Protein AF-A0A8T7GPK4-F1 (afdb_monomer_lite)

Sequence (75 aa):
MKPSKREVKAFLLFLEEAERYKPFQVAKRRVYSRYNLLGTRFDRVTTSIVYKLYRLAGILDHVLRERFNVEPGRL

Foldseek 3Di:
DDDDPLLVVLLVQLVVVCVVDPPSVVSNVVSCVVSVNPPHPSSVVSVVVVVVCVVCVVVVQVVCCVPPVDRDDDD

pLDDT: mean 92.72, std 8.7, range [51.12, 97.88]

Radius of gyration: 13.26 Å; chains: 1; bounding box: 25×26×38 Å

Structure (mmCIF, N/CA/C/O backbone):
data_AF-A0A8T7GPK4-F1
#
_entry.id   AF-A0A8T7GPK4-F1
#
loop_
_atom_site.group_PDB
_atom_site.id
_atom_site.type_symbol
_atom_site.label_atom_id
_atom_site.label_alt_id
_atom_site.label_comp_id
_atom_site.label_asym_id
_atom_site.label_entity_id
_atom_site.label_seq_id
_atom_site.pdbx_PDB_ins_code
_atom_site.Cartn_x
_atom_site.Cartn_y
_atom_site.Cartn_z
_atom_site.occupancy
_atom_site.B_iso_or_equiv
_atom_site.auth_seq_id
_atom_site.auth_comp_id
_atom_site.auth_asym_id
_atom_site.auth_atom_id
_atom_site.pdbx_PDB_model_num
ATOM 1 N N . MET A 1 1 ? -2.247 -15.624 7.995 1.00 71.12 1 MET A N 1
ATOM 2 C CA . MET A 1 1 ? -3.320 -14.665 8.347 1.00 71.12 1 MET A CA 1
ATOM 3 C C . MET A 1 1 ? -4.097 -14.382 7.078 1.00 71.12 1 MET A C 1
ATOM 5 O O . MET A 1 1 ? -3.466 -14.005 6.100 1.00 71.12 1 MET A O 1
ATOM 9 N N . LYS A 1 2 ? -5.412 -14.611 7.068 1.00 88.38 2 LYS A N 1
ATOM 10 C CA . LYS A 1 2 ? -6.261 -14.287 5.917 1.00 88.38 2 LYS A CA 1
ATOM 11 C C . LYS A 1 2 ? -6.801 -12.864 6.111 1.00 88.38 2 LYS A C 1
ATOM 13 O O . LYS A 1 2 ? -7.501 -12.662 7.099 1.00 88.38 2 LYS A O 1
ATOM 18 N N . PRO A 1 3 ? -6.451 -11.886 5.256 1.00 91.25 3 PRO A N 1
ATOM 19 C CA . PRO A 1 3 ? -6.944 -10.525 5.415 1.00 91.25 3 PRO A CA 1
ATOM 20 C C . PRO A 1 3 ? -8.441 -10.452 5.101 1.00 91.25 3 PRO A C 1
ATOM 22 O O . PRO A 1 3 ? -8.946 -11.121 4.197 1.00 91.25 3 PRO A O 1
ATOM 25 N N . SER A 1 4 ? -9.155 -9.631 5.860 1.00 95.94 4 SER A N 1
ATOM 26 C CA . SER A 1 4 ? -10.551 -9.287 5.606 1.00 95.94 4 SER A CA 1
ATOM 27 C C . SER A 1 4 ? -10.689 -8.428 4.344 1.00 95.94 4 SER A C 1
ATOM 29 O O . SER A 1 4 ? -9.753 -7.748 3.921 1.00 95.94 4 SER A O 1
ATOM 31 N N . LYS A 1 5 ? -11.898 -8.377 3.765 1.00 96.69 5 LYS A N 1
ATOM 32 C CA . LYS A 1 5 ? -12.196 -7.483 2.628 1.00 96.69 5 LYS A CA 1
ATOM 33 C C . LYS A 1 5 ? -11.864 -6.016 2.945 1.00 96.69 5 LYS A C 1
ATOM 35 O O . LYS A 1 5 ? -11.374 -5.295 2.081 1.00 96.69 5 LYS A O 1
ATOM 40 N N . ARG A 1 6 ? -12.096 -5.590 4.195 1.00 96.44 6 ARG A N 1
ATOM 41 C CA . ARG A 1 6 ? -11.787 -4.237 4.684 1.00 96.44 6 ARG A CA 1
ATOM 42 C C . ARG A 1 6 ? -10.286 -3.952 4.652 1.00 96.44 6 ARG A C 1
ATOM 44 O O . ARG A 1 6 ? -9.882 -2.894 4.189 1.00 96.44 6 ARG A O 1
ATOM 51 N N . GLU A 1 7 ? -9.478 -4.893 5.129 1.00 97.12 7 GLU A N 1
ATOM 52 C CA . GLU A 1 7 ? -8.017 -4.776 5.143 1.00 97.12 7 GLU A CA 1
ATOM 53 C C . GLU A 1 7 ? -7.431 -4.752 3.730 1.00 97.12 7 GLU A C 1
ATOM 55 O O . GLU A 1 7 ? -6.599 -3.899 3.430 1.00 97.12 7 GLU A O 1
ATOM 60 N N . VAL A 1 8 ? -7.915 -5.619 2.834 1.00 97.00 8 VAL A N 1
ATOM 61 C CA . VAL A 1 8 ? -7.493 -5.612 1.423 1.00 97.00 8 VAL A CA 1
ATOM 62 C C . VAL A 1 8 ? -7.826 -4.273 0.762 1.00 97.00 8 VAL A C 1
ATOM 64 O O . VAL A 1 8 ? -6.964 -3.675 0.124 1.00 97.00 8 VAL A O 1
ATOM 67 N N . LYS A 1 9 ? -9.045 -3.754 0.967 1.00 97.75 9 LYS A N 1
ATOM 68 C CA . LYS A 1 9 ? -9.446 -2.438 0.449 1.00 97.75 9 LYS A CA 1
ATOM 69 C C . LYS A 1 9 ? -8.553 -1.314 0.983 1.00 97.75 9 LYS A C 1
ATOM 71 O O . LYS A 1 9 ? -8.132 -0.458 0.212 1.00 97.75 9 LYS A O 1
ATOM 76 N N . ALA A 1 10 ? -8.251 -1.321 2.281 1.00 97.81 10 ALA A N 1
ATOM 77 C CA . ALA A 1 10 ? -7.367 -0.330 2.887 1.00 97.81 10 ALA A CA 1
ATOM 78 C C . ALA A 1 10 ? -5.946 -0.397 2.310 1.00 97.81 10 ALA A C 1
ATOM 80 O O . ALA A 1 10 ? -5.327 0.638 2.094 1.00 97.81 10 ALA A O 1
ATOM 81 N N . PHE A 1 11 ? -5.438 -1.598 2.025 1.00 97.75 11 PHE A N 1
ATOM 82 C CA . PHE A 1 11 ? -4.122 -1.762 1.417 1.00 97.75 11 PHE A CA 1
ATOM 83 C C . PHE A 1 11 ? -4.064 -1.220 -0.014 1.00 97.75 11 PHE A C 1
ATOM 85 O O . PHE A 1 11 ? -3.143 -0.480 -0.337 1.00 97.75 11 PHE A O 1
ATOM 92 N N . LEU A 1 12 ? -5.072 -1.512 -0.841 1.00 97.44 12 LEU A N 1
ATOM 93 C CA . LEU A 1 12 ? -5.149 -0.981 -2.208 1.00 97.44 12 LEU A CA 1
ATOM 94 C C . LEU A 1 12 ? -5.226 0.552 -2.225 1.00 97.44 12 LEU A C 1
ATOM 96 O O . LEU A 1 12 ? -4.478 1.191 -2.957 1.00 97.44 12 LEU A O 1
ATOM 100 N N . LEU A 1 13 ? -6.064 1.142 -1.365 1.00 97.69 13 LEU A N 1
ATOM 101 C CA . LEU A 1 13 ? -6.158 2.600 -1.225 1.00 97.69 13 LEU A CA 1
ATOM 102 C C . LEU A 1 13 ? -4.849 3.227 -0.742 1.00 97.69 13 LEU A C 1
ATOM 104 O O . LEU A 1 13 ? -4.512 4.337 -1.137 1.00 97.69 13 LEU A O 1
ATOM 108 N N . PHE A 1 14 ? -4.116 2.534 0.128 1.00 97.38 14 PHE A N 1
ATOM 109 C CA . PHE A 1 14 ? -2.792 2.974 0.547 1.00 97.38 14 PHE A CA 1
ATOM 110 C C . PHE A 1 14 ? -1.813 2.994 -0.627 1.00 97.38 14 PHE A C 1
ATOM 112 O O . PHE A 1 14 ? -1.159 4.017 -0.811 1.00 97.38 14 PHE A O 1
ATOM 119 N N . LEU A 1 15 ? -1.733 1.927 -1.426 1.00 95.69 15 LEU A N 1
ATOM 120 C CA . LEU A 1 15 ? -0.858 1.905 -2.603 1.00 95.69 15 LEU A CA 1
ATOM 121 C C . LEU A 1 15 ? -1.205 3.043 -3.573 1.00 95.69 15 LEU A C 1
ATOM 123 O O . LEU A 1 15 ? -0.316 3.766 -4.003 1.00 95.69 15 LEU A O 1
ATOM 127 N N . GLU A 1 16 ? -2.492 3.274 -3.833 1.00 94.81 16 GLU A N 1
ATOM 128 C CA . GLU A 1 16 ? -2.938 4.386 -4.678 1.00 94.81 16 GLU A CA 1
ATOM 129 C C . GLU A 1 16 ? -2.556 5.763 -4.103 1.00 94.81 16 GLU A C 1
ATOM 131 O O . GLU A 1 16 ? -2.029 6.617 -4.817 1.00 94.81 16 GLU A O 1
ATOM 136 N N . GLU A 1 17 ? -2.797 6.009 -2.809 1.00 95.94 17 GLU A N 1
ATOM 137 C CA . GLU A 1 17 ? -2.411 7.280 -2.184 1.00 95.94 17 GLU A CA 1
ATOM 138 C C . GLU A 1 17 ? -0.891 7.472 -2.136 1.00 95.94 17 GLU A C 1
ATOM 140 O O . GLU A 1 17 ? -0.427 8.608 -2.223 1.00 95.94 17 GLU A O 1
ATOM 145 N N . ALA A 1 18 ? -0.119 6.392 -2.016 1.00 94.94 18 ALA A N 1
ATOM 146 C CA . ALA A 1 18 ? 1.339 6.430 -1.985 1.00 94.94 18 ALA A CA 1
ATOM 147 C C . ALA A 1 18 ? 1.962 6.811 -3.336 1.00 94.94 18 ALA A C 1
ATOM 149 O O . ALA A 1 18 ? 3.074 7.338 -3.359 1.00 94.94 18 ALA A O 1
ATOM 150 N N . GLU A 1 19 ? 1.255 6.600 -4.446 1.00 90.25 19 GLU A N 1
ATOM 151 C CA . GLU A 1 19 ? 1.668 7.120 -5.753 1.00 90.25 19 GLU A CA 1
ATOM 152 C C . GLU A 1 19 ? 1.466 8.632 -5.856 1.00 90.25 19 GLU A C 1
ATOM 154 O O . GLU A 1 19 ? 2.305 9.348 -6.398 1.00 90.25 19 GLU A O 1
ATOM 159 N N . ARG A 1 20 ? 0.388 9.147 -5.258 1.00 91.06 20 ARG A N 1
ATOM 160 C CA . ARG A 1 20 ? 0.051 10.578 -5.300 1.00 91.06 20 ARG A CA 1
ATOM 161 C C . ARG A 1 20 ? 0.833 11.409 -4.284 1.00 91.06 20 ARG A C 1
ATOM 163 O O . ARG A 1 20 ? 1.138 12.569 -4.544 1.00 91.06 20 ARG A O 1
ATOM 170 N N . TYR A 1 21 ? 1.122 10.840 -3.114 1.00 89.00 21 TYR A N 1
ATOM 171 C CA . TYR A 1 21 ? 1.728 11.546 -1.988 1.00 89.00 21 TYR A CA 1
ATOM 172 C C . TYR A 1 21 ? 2.942 10.788 -1.458 1.00 89.00 21 TYR A C 1
ATOM 174 O O . TYR A 1 21 ? 2.825 9.777 -0.761 1.00 89.00 21 TYR A O 1
ATOM 182 N N . LYS A 1 22 ? 4.126 11.332 -1.735 1.00 89.44 22 LYS A N 1
ATOM 183 C CA . LYS A 1 22 ? 5.381 10.881 -1.134 1.00 89.44 22 LYS A CA 1
ATOM 184 C C . LYS A 1 22 ? 5.663 11.719 0.138 1.00 89.44 22 LYS A C 1
ATOM 186 O O . LYS A 1 22 ? 5.316 12.899 0.173 1.00 89.44 22 LYS A O 1
ATOM 191 N N . PRO A 1 23 ? 6.279 11.150 1.189 1.00 93.75 23 PRO A N 1
ATOM 192 C CA . PRO A 1 23 ? 6.739 9.772 1.281 1.00 93.75 23 PRO A CA 1
ATOM 193 C C . PRO A 1 23 ? 5.577 8.821 1.614 1.00 93.75 23 PRO A C 1
ATOM 195 O O . PRO A 1 23 ? 4.633 9.191 2.318 1.00 93.75 23 PRO A O 1
ATOM 198 N N . PHE A 1 24 ? 5.651 7.574 1.139 1.00 94.81 24 PHE A N 1
ATOM 199 C CA . PHE A 1 24 ? 4.546 6.612 1.254 1.00 94.81 24 PHE A CA 1
ATOM 200 C C . PHE A 1 24 ? 4.094 6.381 2.709 1.00 94.81 24 PHE A C 1
ATOM 202 O O . PHE A 1 24 ? 2.945 6.029 2.963 1.00 94.81 24 PHE A O 1
ATOM 209 N N . GLN A 1 25 ? 4.976 6.583 3.692 1.00 95.25 25 GLN A N 1
ATOM 210 C CA . GLN A 1 25 ? 4.674 6.441 5.115 1.00 95.25 25 GLN A CA 1
ATOM 211 C C . GLN A 1 25 ? 3.563 7.404 5.562 1.00 95.25 25 GLN A C 1
ATOM 213 O O . GLN A 1 25 ? 2.765 7.049 6.434 1.00 95.25 25 GLN A O 1
ATOM 218 N N . VAL A 1 26 ? 3.474 8.592 4.952 1.00 95.81 26 VAL A N 1
ATOM 219 C CA . VAL A 1 26 ? 2.400 9.563 5.210 1.00 95.81 26 VAL A CA 1
ATOM 220 C C . VAL A 1 26 ? 1.073 9.041 4.659 1.00 95.81 26 VAL A C 1
ATOM 222 O O . VAL A 1 26 ? 0.086 9.020 5.399 1.00 95.81 26 VAL A O 1
ATOM 225 N N . ALA A 1 27 ? 1.061 8.540 3.418 1.00 96.50 27 ALA A N 1
ATOM 226 C CA . ALA A 1 27 ? -0.110 7.894 2.820 1.00 96.50 27 ALA A CA 1
ATOM 227 C C . ALA A 1 27 ? -0.575 6.698 3.667 1.00 96.50 27 ALA A C 1
ATOM 229 O O . ALA A 1 27 ? -1.739 6.625 4.063 1.00 96.50 27 ALA A O 1
ATOM 230 N N . LYS A 1 28 ? 0.354 5.824 4.078 1.00 96.81 28 LYS A N 1
ATOM 231 C CA . LYS A 1 28 ? 0.071 4.707 4.989 1.00 96.81 28 LYS A CA 1
ATOM 232 C C . LYS A 1 28 ? -0.606 5.195 6.262 1.00 96.81 28 LYS A C 1
ATOM 234 O O . LYS A 1 28 ? -1.639 4.657 6.652 1.00 96.81 28 LYS A O 1
ATOM 239 N N . ARG A 1 29 ? -0.045 6.226 6.909 1.00 96.75 29 ARG A N 1
ATOM 240 C CA . ARG A 1 29 ? -0.584 6.758 8.166 1.00 96.75 29 ARG A CA 1
ATOM 241 C C . ARG A 1 29 ? -2.009 7.275 7.998 1.00 96.75 29 ARG A C 1
ATOM 243 O O . ARG A 1 29 ? -2.844 6.999 8.852 1.00 96.75 29 ARG A O 1
ATOM 250 N N . ARG A 1 30 ? -2.288 7.971 6.894 1.00 96.25 30 ARG A N 1
ATOM 251 C CA . ARG A 1 30 ? -3.607 8.529 6.567 1.00 96.25 30 ARG A CA 1
ATOM 252 C C . ARG A 1 30 ? -4.643 7.463 6.218 1.00 96.25 30 ARG A C 1
ATOM 254 O O . ARG A 1 30 ? -5.796 7.570 6.632 1.00 96.25 30 ARG A O 1
ATOM 261 N N . VAL A 1 31 ? -4.281 6.450 5.434 1.00 97.62 31 VAL A N 1
ATOM 262 C CA . VAL A 1 31 ? -5.221 5.374 5.100 1.00 97.62 31 VAL A CA 1
ATOM 263 C C . VAL A 1 31 ? -5.444 4.482 6.315 1.00 97.62 31 VAL A C 1
ATOM 265 O O . VAL A 1 31 ? -6.584 4.259 6.707 1.00 97.62 31 VAL A O 1
ATOM 268 N N . TYR A 1 32 ? -4.386 4.012 6.973 1.00 97.88 32 TYR A N 1
ATOM 269 C CA . TYR A 1 32 ? -4.533 3.025 8.042 1.00 97.88 32 TYR A CA 1
ATOM 270 C C . TYR A 1 32 ? -5.183 3.590 9.303 1.00 97.88 32 TYR A C 1
ATOM 272 O O . TYR A 1 32 ? -5.843 2.827 10.007 1.00 97.88 32 TYR A O 1
ATOM 280 N N . SER A 1 33 ? -5.075 4.896 9.576 1.00 97.56 33 SER A N 1
ATOM 281 C CA . SER A 1 33 ? -5.841 5.525 10.659 1.00 97.56 33 SER A CA 1
ATOM 282 C C . SER A 1 33 ? -7.348 5.446 10.399 1.00 97.56 33 SER A C 1
ATOM 284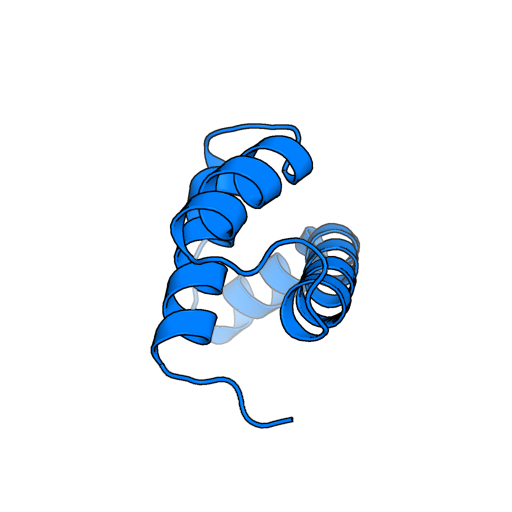 O O . SER A 1 33 ? -8.087 4.998 11.268 1.00 97.56 33 SER A O 1
ATOM 286 N N . ARG A 1 34 ? -7.801 5.765 9.177 1.00 97.31 34 ARG A N 1
ATOM 287 C CA . ARG A 1 34 ? -9.224 5.713 8.781 1.00 97.31 34 ARG A CA 1
ATOM 288 C C . ARG A 1 34 ? -9.838 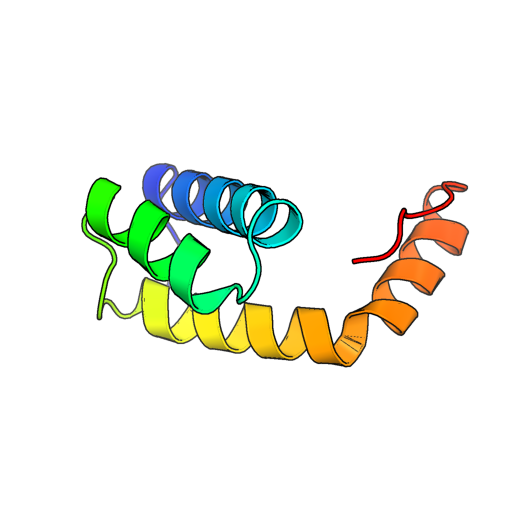4.316 8.885 1.00 97.31 34 ARG A C 1
ATOM 290 O O . ARG A 1 34 ? -11.044 4.191 9.061 1.00 97.31 34 ARG A O 1
ATOM 297 N N . TYR A 1 35 ? -9.021 3.271 8.767 1.00 97.31 35 TYR A N 1
ATOM 298 C CA . TYR A 1 35 ? -9.464 1.875 8.812 1.00 97.31 35 TYR A CA 1
ATOM 299 C C . TYR A 1 35 ? -9.160 1.166 10.144 1.00 97.31 35 TYR A C 1
ATOM 301 O O . TYR A 1 35 ? -9.428 -0.034 10.255 1.00 97.31 35 TYR A O 1
ATOM 309 N N . ASN A 1 36 ? -8.629 1.878 11.148 1.00 97.00 36 ASN A N 1
ATOM 310 C CA . ASN A 1 36 ? -8.176 1.321 12.431 1.00 97.00 36 ASN A CA 1
ATOM 311 C C . ASN A 1 36 ? -7.162 0.172 12.266 1.00 97.00 36 ASN A C 1
ATOM 313 O O . ASN A 1 36 ? -7.271 -0.874 12.903 1.00 97.00 36 ASN A O 1
ATOM 317 N N . LEU A 1 37 ? -6.192 0.350 11.363 1.00 97.56 37 LEU A N 1
ATOM 318 C CA . LEU A 1 37 ? -5.168 -0.653 11.044 1.00 97.56 37 LEU A CA 1
ATOM 319 C C . LEU A 1 37 ? -3.770 -0.285 11.546 1.00 97.56 37 LEU A C 1
ATOM 321 O O . LEU A 1 37 ? -2.893 -1.145 11.525 1.00 97.56 37 LEU A O 1
ATOM 325 N N . LEU A 1 38 ? -3.540 0.944 12.012 1.00 96.94 38 LEU A N 1
ATOM 326 C CA . LEU A 1 38 ? -2.227 1.375 12.504 1.00 96.94 38 LEU A CA 1
ATOM 327 C C . LEU A 1 38 ? -1.720 0.498 13.654 1.00 96.94 38 LEU A C 1
ATOM 329 O O . LEU A 1 38 ? -2.453 0.210 14.595 1.00 96.94 38 LEU A O 1
ATOM 333 N N . GLY A 1 39 ? -0.463 0.059 13.567 1.00 95.62 39 GLY A N 1
ATOM 334 C CA . GLY A 1 39 ? 0.181 -0.770 14.593 1.00 95.62 39 GLY A CA 1
ATOM 335 C C . GLY A 1 39 ? -0.301 -2.225 14.640 1.00 95.62 39 GLY A C 1
ATOM 336 O O . GLY A 1 39 ? 0.254 -3.041 15.377 1.00 95.62 39 GLY A O 1
ATOM 337 N N . THR A 1 40 ? -1.298 -2.596 13.834 1.00 96.81 40 THR A N 1
ATOM 338 C CA . THR A 1 40 ? -1.798 -3.974 13.782 1.00 96.81 40 THR A CA 1
ATOM 339 C C . THR A 1 40 ? -0.776 -4.931 13.158 1.00 96.81 40 THR A C 1
ATOM 341 O O . THR A 1 40 ? 0.214 -4.545 12.527 1.00 96.81 40 THR A O 1
ATOM 344 N N . ARG A 1 41 ? -1.028 -6.242 13.278 1.00 95.62 41 ARG A N 1
ATOM 345 C CA . ARG A 1 41 ? -0.262 -7.253 12.531 1.00 95.62 41 ARG A CA 1
ATOM 346 C C . ARG A 1 41 ? -0.367 -7.037 11.016 1.00 95.62 41 ARG A C 1
ATOM 348 O O . ARG A 1 41 ? 0.624 -7.246 10.321 1.00 95.62 41 ARG A O 1
ATOM 355 N N . PHE A 1 42 ? -1.529 -6.605 10.522 1.00 96.38 42 PHE A N 1
ATOM 356 C CA . PHE A 1 42 ? -1.734 -6.292 9.108 1.00 96.38 42 PHE A CA 1
ATOM 357 C C . PHE A 1 42 ? -0.844 -5.135 8.652 1.00 96.38 42 PHE A C 1
ATOM 359 O O . PHE A 1 42 ? -0.183 -5.258 7.624 1.00 96.38 42 PHE A O 1
ATOM 366 N N . ASP A 1 43 ? -0.738 -4.068 9.448 1.00 97.12 43 ASP A N 1
ATOM 367 C CA . ASP A 1 43 ? 0.167 -2.949 9.169 1.00 97.12 43 ASP A CA 1
ATOM 368 C C . ASP A 1 43 ? 1.627 -3.400 9.060 1.00 97.12 43 ASP A C 1
ATOM 370 O O . ASP A 1 43 ? 2.293 -3.118 8.063 1.00 97.12 43 ASP A O 1
ATOM 374 N N . ARG A 1 44 ? 2.112 -4.189 10.024 1.00 96.12 44 ARG A N 1
ATOM 375 C CA . ARG A 1 44 ? 3.489 -4.710 9.991 1.00 96.12 44 ARG A CA 1
ATOM 376 C C . ARG A 1 44 ? 3.776 -5.538 8.737 1.00 96.12 44 ARG A C 1
ATOM 378 O O . ARG A 1 44 ? 4.800 -5.332 8.091 1.00 96.12 44 ARG A O 1
ATOM 385 N N . VAL A 1 45 ? 2.871 -6.454 8.386 1.00 96.19 45 VAL A N 1
ATOM 386 C CA . VAL A 1 45 ? 3.027 -7.335 7.215 1.00 96.19 45 VAL A CA 1
ATOM 387 C C . VAL A 1 45 ? 2.942 -6.546 5.910 1.00 96.19 45 VAL A C 1
ATOM 389 O O . VAL A 1 45 ? 3.762 -6.729 5.021 1.00 96.19 45 VAL A O 1
ATOM 392 N N . THR A 1 46 ? 1.971 -5.650 5.775 1.00 96.75 46 THR A N 1
ATOM 393 C CA . THR A 1 46 ? 1.822 -4.868 4.540 1.00 96.75 46 THR A CA 1
ATOM 394 C C . THR A 1 46 ? 2.930 -3.841 4.375 1.00 96.75 46 THR A C 1
ATOM 396 O O . THR A 1 46 ? 3.417 -3.667 3.266 1.00 96.75 46 THR A O 1
ATOM 399 N N . THR A 1 47 ? 3.412 -3.229 5.459 1.00 96.44 47 THR A N 1
ATOM 400 C CA . THR A 1 47 ? 4.575 -2.332 5.417 1.00 96.44 47 THR A CA 1
ATOM 401 C C . THR A 1 47 ? 5.810 -3.053 4.864 1.00 96.44 47 THR A C 1
ATOM 403 O O . THR A 1 47 ? 6.497 -2.501 4.008 1.00 96.44 47 THR A O 1
ATOM 406 N N . SER A 1 48 ? 6.087 -4.295 5.287 1.00 96.38 48 SER A N 1
ATOM 407 C CA . SER A 1 48 ? 7.228 -5.056 4.751 1.00 96.38 48 SER A CA 1
ATOM 408 C C . SER A 1 48 ? 7.037 -5.456 3.286 1.00 96.38 48 SER A C 1
ATOM 410 O O . SER A 1 48 ? 7.994 -5.392 2.512 1.00 96.38 48 SER A O 1
ATOM 412 N N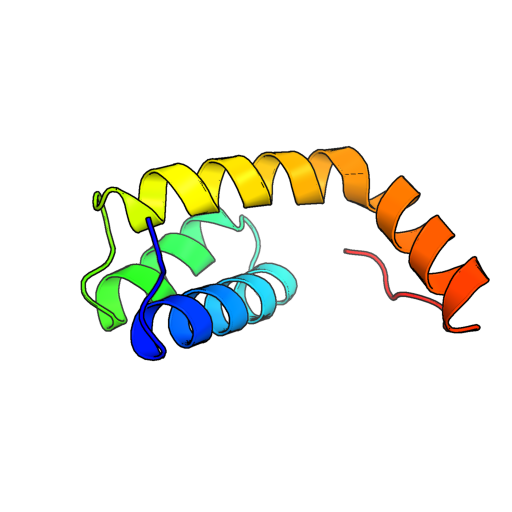 . ILE A 1 49 ? 5.807 -5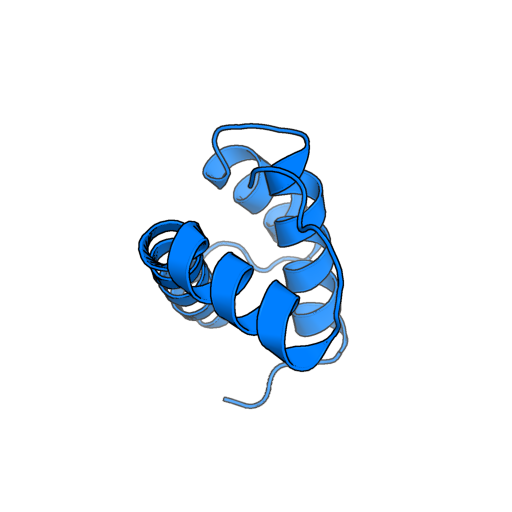.795 2.881 1.00 95.75 49 ILE A N 1
ATOM 413 C CA . ILE A 1 49 ? 5.459 -6.021 1.471 1.00 95.75 49 ILE A CA 1
ATOM 414 C C . ILE A 1 49 ? 5.750 -4.763 0.656 1.00 95.75 49 ILE A C 1
ATOM 416 O O . ILE A 1 49 ? 6.432 -4.857 -0.356 1.00 95.75 49 ILE A O 1
ATOM 420 N N . VAL A 1 50 ? 5.307 -3.590 1.108 1.00 95.38 50 VAL A N 1
ATOM 421 C CA . VAL A 1 50 ? 5.509 -2.327 0.386 1.00 95.38 50 VAL A CA 1
ATOM 422 C C . VAL A 1 50 ? 6.981 -1.971 0.240 1.00 95.38 50 VAL A C 1
ATOM 424 O O . VAL A 1 50 ? 7.410 -1.643 -0.861 1.00 95.38 50 VAL A O 1
ATOM 427 N N . TYR A 1 51 ? 7.787 -2.113 1.294 1.00 95.19 51 TYR A N 1
ATOM 428 C CA . TYR A 1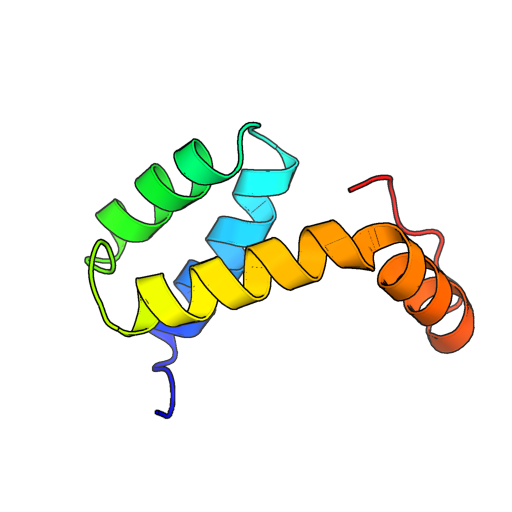 51 ? 9.237 -1.932 1.165 1.00 95.19 51 TYR A CA 1
ATOM 429 C C . TYR A 1 51 ? 9.842 -2.868 0.111 1.00 95.19 51 TYR A C 1
ATOM 431 O O . TYR A 1 51 ? 10.701 -2.451 -0.666 1.00 95.19 51 TYR A O 1
ATOM 439 N N . LYS A 1 52 ? 9.384 -4.125 0.053 1.00 95.94 52 LYS A N 1
ATOM 440 C CA . LYS A 1 52 ? 9.831 -5.081 -0.965 1.00 95.94 52 LYS A CA 1
ATOM 441 C C . LYS A 1 52 ? 9.333 -4.711 -2.368 1.00 95.94 52 LYS A C 1
ATOM 443 O O . LYS A 1 52 ? 10.109 -4.849 -3.305 1.00 95.94 52 LYS A O 1
ATOM 448 N N . LEU A 1 53 ? 8.098 -4.222 -2.510 1.00 93.94 53 LEU A N 1
ATOM 449 C CA . LEU A 1 53 ? 7.543 -3.743 -3.781 1.00 93.94 53 LEU A CA 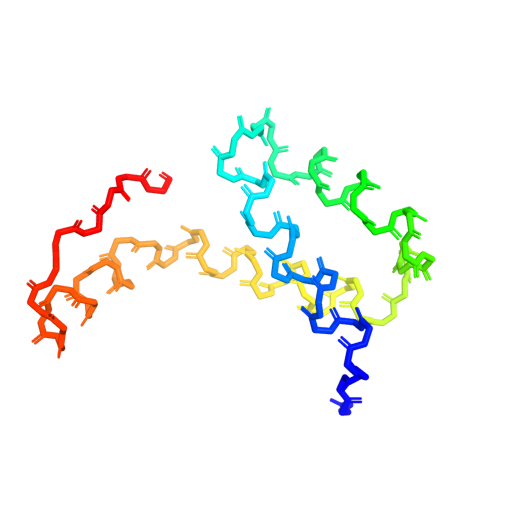1
ATOM 450 C C . LEU A 1 53 ? 8.359 -2.568 -4.323 1.00 93.94 53 LEU A C 1
ATOM 452 O O . LEU A 1 53 ? 8.856 -2.663 -5.437 1.00 93.94 53 LEU A O 1
ATOM 456 N N . TYR A 1 54 ? 8.594 -1.524 -3.520 1.00 91.88 54 TYR A N 1
ATOM 457 C CA . TYR A 1 54 ? 9.407 -0.376 -3.940 1.00 91.88 54 TYR A CA 1
ATOM 458 C C . TYR A 1 54 ? 10.844 -0.779 -4.289 1.00 91.88 54 TYR A C 1
ATOM 460 O O . TYR A 1 54 ? 11.392 -0.315 -5.284 1.00 91.88 54 TYR A O 1
ATOM 468 N N . ARG A 1 55 ? 11.451 -1.699 -3.525 1.00 95.12 55 ARG A N 1
ATOM 469 C CA . ARG A 1 55 ? 12.787 -2.232 -3.844 1.00 95.12 55 ARG A CA 1
ATOM 470 C C . ARG A 1 55 ? 12.823 -2.988 -5.177 1.00 95.12 55 ARG A C 1
ATOM 472 O O . ARG A 1 55 ? 13.865 -3.022 -5.821 1.00 95.12 55 ARG A O 1
ATOM 479 N N . LEU A 1 56 ? 11.719 -3.626 -5.559 1.00 95.75 56 LEU A N 1
ATOM 480 C CA . LEU A 1 56 ? 11.598 -4.432 -6.774 1.00 95.75 56 LEU A CA 1
ATOM 481 C C . LEU A 1 56 ? 10.826 -3.712 -7.889 1.00 95.75 56 LEU A C 1
ATOM 483 O O . LEU A 1 56 ? 10.479 -4.368 -8.866 1.00 95.75 56 LEU A O 1
ATOM 487 N N . ALA A 1 57 ? 10.572 -2.405 -7.771 1.00 91.44 57 ALA A N 1
ATOM 488 C CA . ALA A 1 57 ? 9.701 -1.658 -8.679 1.00 91.44 57 ALA A CA 1
ATOM 489 C C . ALA A 1 57 ? 10.072 -1.881 -10.154 1.00 91.44 57 ALA A C 1
ATOM 491 O O . ALA A 1 57 ? 9.248 -2.357 -10.920 1.00 91.44 57 ALA A O 1
ATOM 492 N N . GLY A 1 58 ? 11.347 -1.711 -10.522 1.00 92.50 58 GLY A N 1
ATOM 493 C CA . GLY A 1 58 ? 11.787 -1.926 -11.907 1.00 92.50 58 GLY A CA 1
ATOM 494 C C . GLY A 1 58 ? 11.652 -3.372 -12.411 1.00 92.50 58 GLY A C 1
ATOM 495 O O . GLY A 1 58 ? 11.404 -3.590 -13.593 1.00 92.50 58 GLY A O 1
ATOM 496 N N . ILE A 1 59 ? 11.775 -4.371 -11.527 1.00 95.06 59 ILE A N 1
ATOM 497 C CA . ILE A 1 59 ? 11.550 -5.782 -11.889 1.00 95.06 59 ILE A CA 1
ATOM 498 C C . ILE A 1 59 ? 10.056 -6.030 -12.096 1.00 95.06 59 ILE A C 1
ATOM 500 O O . ILE A 1 59 ? 9.672 -6.708 -13.045 1.00 95.06 59 ILE A O 1
ATOM 504 N N . LEU A 1 60 ? 9.211 -5.476 -11.224 1.00 92.69 60 LEU A N 1
ATOM 505 C CA . LEU A 1 60 ? 7.760 -5.562 -11.366 1.00 92.69 60 LEU A CA 1
ATOM 506 C C . LEU A 1 60 ? 7.304 -4.886 -12.658 1.00 92.69 60 LEU A C 1
ATOM 508 O O . LEU A 1 60 ? 6.540 -5.487 -13.404 1.00 92.69 60 LEU A O 1
ATOM 512 N N . ASP A 1 61 ? 7.836 -3.705 -12.963 1.00 91.75 61 ASP A N 1
ATOM 513 C CA . ASP A 1 61 ? 7.553 -2.978 -14.198 1.00 91.75 61 ASP A CA 1
ATOM 514 C C . ASP A 1 61 ? 7.930 -3.799 -15.433 1.00 91.75 61 ASP A C 1
ATOM 516 O O . ASP A 1 61 ? 7.155 -3.898 -16.383 1.00 91.75 61 ASP A O 1
ATOM 520 N N . HIS A 1 62 ? 9.095 -4.449 -15.411 1.00 93.69 62 HIS A N 1
ATOM 521 C CA . HIS A 1 62 ? 9.518 -5.335 -16.490 1.00 93.69 62 HIS A CA 1
ATOM 522 C C . HIS A 1 62 ? 8.570 -6.532 -16.664 1.00 93.69 62 HIS A C 1
ATOM 524 O O . HIS A 1 62 ? 8.105 -6.782 -17.773 1.00 93.69 62 HIS A O 1
ATOM 530 N N . VAL A 1 63 ? 8.201 -7.215 -15.575 1.00 94.12 63 VAL A N 1
ATOM 531 C CA . VAL A 1 63 ? 7.239 -8.331 -15.622 1.00 94.12 63 VAL A CA 1
ATOM 532 C C . VAL A 1 63 ? 5.871 -7.870 -16.134 1.00 94.12 63 VAL A C 1
ATOM 534 O O . VAL A 1 63 ? 5.219 -8.594 -16.886 1.00 94.12 63 VAL A O 1
ATOM 537 N N . LEU A 1 64 ? 5.425 -6.670 -15.750 1.00 92.75 64 LEU A N 1
ATOM 538 C CA . LEU A 1 64 ? 4.164 -6.100 -16.222 1.00 92.75 64 LEU A CA 1
ATOM 539 C C . LEU A 1 64 ? 4.197 -5.814 -17.727 1.00 92.75 64 LEU A C 1
ATOM 541 O O . LEU A 1 64 ? 3.249 -6.183 -18.423 1.00 92.75 64 LEU A O 1
ATOM 545 N N . ARG A 1 65 ? 5.296 -5.237 -18.236 1.00 93.38 65 ARG A N 1
ATOM 546 C CA . ARG A 1 65 ? 5.509 -5.041 -19.680 1.00 93.38 65 ARG A CA 1
ATOM 547 C C . ARG A 1 65 ? 5.434 -6.361 -20.435 1.00 93.38 65 ARG A C 1
ATOM 549 O O . ARG A 1 65 ? 4.659 -6.476 -21.377 1.00 93.38 65 ARG A O 1
ATOM 556 N N . GLU A 1 66 ? 6.180 -7.369 -19.989 1.00 95.50 66 GLU A N 1
ATOM 557 C CA . GLU A 1 66 ? 6.240 -8.666 -20.672 1.00 95.50 66 GLU A CA 1
ATOM 558 C C . GLU A 1 66 ? 4.902 -9.414 -20.674 1.00 95.50 66 GLU A C 1
ATOM 560 O O . GLU A 1 66 ? 4.553 -10.064 -21.657 1.00 95.50 66 GLU A O 1
ATOM 565 N N . ARG A 1 67 ? 4.151 -9.363 -19.567 1.00 94.81 67 ARG A N 1
ATOM 566 C CA . ARG A 1 67 ? 2.938 -10.180 -19.397 1.00 94.81 67 ARG A CA 1
ATOM 567 C C . ARG A 1 67 ? 1.671 -9.522 -19.907 1.00 94.81 67 ARG A C 1
ATOM 569 O O . ARG A 1 67 ? 0.754 -10.234 -20.309 1.00 94.81 67 ARG A O 1
ATOM 576 N N . PHE A 1 68 ? 1.599 -8.197 -19.848 1.00 92.75 68 PHE A N 1
ATOM 577 C CA . PHE A 1 68 ? 0.373 -7.460 -20.140 1.00 92.75 68 PHE A CA 1
ATOM 578 C C . PHE A 1 68 ? 0.523 -6.480 -21.305 1.00 92.75 68 PHE A C 1
ATOM 580 O O . PHE A 1 68 ? -0.469 -5.867 -21.686 1.00 92.75 68 PHE A O 1
ATOM 587 N N . ASN A 1 69 ? 1.721 -6.354 -21.890 1.00 90.12 69 ASN A N 1
ATOM 588 C CA . ASN A 1 69 ? 2.014 -5.428 -22.986 1.00 90.12 69 ASN A CA 1
ATOM 589 C C . ASN A 1 69 ? 1.584 -3.982 -22.666 1.00 90.12 69 ASN A C 1
ATOM 591 O O . ASN A 1 69 ? 1.009 -3.280 -23.497 1.00 90.12 69 ASN A O 1
ATOM 595 N N . VAL A 1 70 ? 1.822 -3.563 -21.420 1.00 87.56 70 VAL A N 1
ATOM 596 C CA . VAL A 1 70 ? 1.551 -2.208 -20.924 1.00 87.56 70 VAL A CA 1
ATOM 597 C C . VAL A 1 70 ? 2.859 -1.499 -20.617 1.00 87.56 70 VAL A C 1
ATOM 599 O O . VAL A 1 70 ? 3.807 -2.141 -20.184 1.00 87.56 70 VAL A O 1
ATOM 602 N N . GLU A 1 71 ? 2.894 -0.177 -20.764 1.00 82.62 71 GLU A N 1
ATOM 603 C CA . GLU A 1 71 ? 3.978 0.653 -20.235 1.00 82.62 71 GLU A CA 1
ATOM 604 C C . GLU A 1 71 ? 3.602 1.142 -18.828 1.00 82.62 71 GLU A C 1
ATOM 606 O O . GLU A 1 71 ? 2.773 2.050 -18.703 1.00 82.62 71 GLU A O 1
ATOM 611 N N . PRO A 1 72 ? 4.150 0.548 -17.751 1.00 73.94 72 PRO A N 1
ATOM 612 C CA . PRO A 1 72 ? 3.909 1.040 -16.405 1.00 73.94 72 PRO A CA 1
ATOM 613 C C . PRO A 1 72 ? 4.507 2.445 -16.258 1.00 73.94 72 PRO A C 1
ATOM 615 O O . PRO A 1 72 ? 5.676 2.689 -16.569 1.00 73.94 72 PRO A O 1
ATOM 618 N N . GLY A 1 73 ? 3.680 3.389 -15.802 1.00 65.44 73 GLY A N 1
ATOM 619 C CA . GLY A 1 73 ? 4.143 4.714 -15.397 1.00 65.44 73 GLY A CA 1
ATOM 620 C C . GLY A 1 73 ? 5.103 4.593 -14.213 1.00 65.44 73 GLY A C 1
ATOM 621 O O . GLY A 1 73 ? 4.930 3.709 -13.380 1.00 65.44 73 GLY A O 1
ATOM 622 N N . ARG A 1 74 ? 6.122 5.462 -14.150 1.00 54.31 74 ARG A N 1
ATOM 623 C CA . ARG A 1 74 ? 7.129 5.465 -13.071 1.00 54.31 74 ARG A CA 1
ATOM 624 C C . ARG A 1 74 ? 6.443 5.453 -11.688 1.00 54.31 74 ARG A C 1
ATOM 626 O O . ARG A 1 74 ? 5.748 6.420 -11.379 1.00 54.31 74 ARG A O 1
ATOM 633 N N . LEU A 1 75 ? 6.663 4.389 -10.904 1.00 51.12 75 LEU A N 1
ATOM 634 C CA . LEU A 1 75 ? 6.379 4.308 -9.456 1.00 51.12 75 LEU A CA 1
ATOM 635 C C . LEU A 1 75 ? 7.221 5.313 -8.639 1.00 51.12 75 LEU A C 1
ATOM 637 O O . LEU A 1 75 ? 8.357 5.613 -9.080 1.00 51.12 75 LEU A O 1
#

Secondary structure (DSSP, 8-state):
----HHHHHHHHHHHHHHHHSSSHHHHHHHHHHHTT-TTSHHHHHHHHHHHHHHHTHHHHHHHHHHHH---PPP-